Protein AF-A0A3C1MXW4-F1 (afdb_monomer_lite)

Foldseek 3Di:
DDFDKDKDKDKDKDKDKDKDKDKWKFKAKEWQDPDQDDDPLRRGNDDDDDDPDPDPVVCVPDVRPDHHTSGGTADDPFPDKDKDWDADPVGRIIIIMMMTMDIDIDIDMDMDMDMDMDTPPDDDDDDDDDDDDDD

Secondary structure (DSSP, 8-state):
-PPPEEEEE--EEEEEEEEEEEEEEEEEEE---SS---BTTTB----------SSGGGGTTS---PPPPSEEEPPTT-SEEEEEEEEETTTTEEEEEEEEEEEEEEEEEEEE--EEEEETT-------S-PPP--

Radius of gyration: 31.7 Å; chains: 1; bounding box: 62×31×94 Å

Structure (mmCIF, N/CA/C/O backbone):
data_AF-A0A3C1MXW4-F1
#
_entry.id   AF-A0A3C1MXW4-F1
#
loop_
_atom_site.group_PDB
_atom_site.id
_atom_site.type_symbol
_atom_site.label_atom_id
_atom_site.label_alt_id
_atom_site.label_comp_id
_atom_site.label_asym_id
_atom_site.label_entity_id
_atom_site.label_seq_id
_atom_site.pdbx_PDB_ins_code
_atom_site.Cartn_x
_atom_site.Cartn_y
_atom_site.Cartn_z
_atom_site.occupancy
_atom_site.B_iso_or_equiv
_atom_site.auth_seq_id
_atom_site.auth_comp_id
_atom_site.auth_asym_id
_atom_site.auth_atom_id
_atom_site.pdbx_PDB_model_num
ATOM 1 N N . MET A 1 1 ? -31.644 -7.280 52.971 1.00 74.56 1 MET A N 1
ATOM 2 C CA . MET A 1 1 ? -30.595 -8.191 52.457 1.00 74.56 1 MET A CA 1
ATOM 3 C C . MET A 1 1 ? -29.723 -7.403 51.483 1.00 74.56 1 MET A C 1
ATOM 5 O O . MET A 1 1 ? -30.305 -6.696 50.667 1.00 74.56 1 MET A O 1
ATOM 9 N N . PRO A 1 2 ? -28.384 -7.463 51.561 1.00 81.62 2 PRO A N 1
ATOM 10 C CA . PRO A 1 2 ? -27.501 -6.810 50.589 1.00 81.62 2 PRO A CA 1
ATOM 11 C C . PRO A 1 2 ? -27.712 -7.366 49.171 1.00 81.62 2 PRO A C 1
ATOM 13 O O . PRO A 1 2 ? -27.925 -8.569 49.006 1.00 81.62 2 PRO A O 1
ATOM 16 N N . ALA A 1 3 ? -27.654 -6.510 48.147 1.00 85.44 3 ALA A N 1
ATOM 17 C CA . ALA A 1 3 ? -27.780 -6.938 46.753 1.00 85.44 3 ALA A CA 1
ATOM 18 C C . ALA A 1 3 ? -26.476 -7.583 46.257 1.00 85.44 3 ALA A C 1
ATOM 20 O O . ALA A 1 3 ? -25.385 -7.075 46.511 1.00 85.44 3 ALA A O 1
ATOM 21 N N . ARG A 1 4 ? -26.591 -8.697 45.525 1.00 91.44 4 ARG A N 1
ATOM 22 C CA . ARG A 1 4 ? -25.439 -9.384 44.921 1.00 91.44 4 ARG A CA 1
ATOM 23 C C . ARG A 1 4 ? -24.886 -8.551 43.766 1.00 91.44 4 ARG A C 1
ATOM 25 O O . ARG A 1 4 ? -25.669 -8.047 42.961 1.00 91.44 4 ARG A O 1
ATOM 32 N N . GLN A 1 5 ? -23.564 -8.430 43.685 1.00 92.50 5 GLN A N 1
ATOM 33 C CA . GLN A 1 5 ? -22.870 -7.759 42.586 1.00 92.50 5 GLN A CA 1
ATOM 34 C C . GLN A 1 5 ? -22.231 -8.781 41.647 1.00 92.50 5 GLN A C 1
ATOM 36 O O . GLN A 1 5 ? -21.799 -9.848 42.083 1.00 92.50 5 GLN A O 1
ATOM 41 N N . VAL A 1 6 ? -22.177 -8.438 40.364 1.00 93.94 6 VAL A N 1
ATOM 42 C CA . VAL A 1 6 ? -21.524 -9.216 39.311 1.00 93.94 6 VAL A CA 1
ATOM 43 C C . VAL A 1 6 ? -20.621 -8.305 38.490 1.00 93.94 6 VAL A C 1
ATOM 45 O O . VAL A 1 6 ? -20.969 -7.154 38.221 1.00 93.94 6 VAL A O 1
ATOM 48 N N . MET A 1 7 ? -19.464 -8.827 38.093 1.00 94.50 7 MET A N 1
ATOM 49 C CA . MET A 1 7 ? -18.602 -8.205 37.093 1.00 94.50 7 MET A CA 1
ATOM 50 C C . MET A 1 7 ? -18.898 -8.842 35.738 1.00 94.50 7 MET A C 1
ATOM 52 O O . MET A 1 7 ? -18.914 -10.065 35.616 1.00 94.50 7 MET A O 1
ATOM 56 N N . ILE A 1 8 ? -19.138 -8.009 34.733 1.00 93.31 8 ILE A N 1
ATOM 57 C CA . ILE A 1 8 ? -19.341 -8.412 33.347 1.00 93.31 8 ILE A CA 1
ATOM 58 C C . ILE A 1 8 ? -18.132 -7.921 32.560 1.00 93.31 8 ILE A C 1
ATOM 60 O O . ILE A 1 8 ? -17.816 -6.731 32.576 1.00 93.31 8 ILE A O 1
ATOM 64 N N . GLU A 1 9 ? -17.466 -8.842 31.872 1.00 95.12 9 GLU A N 1
ATOM 65 C CA . GLU A 1 9 ? -16.349 -8.551 30.980 1.00 95.12 9 GLU A CA 1
ATOM 66 C C . GLU A 1 9 ? -16.735 -8.925 29.552 1.00 95.12 9 GLU A C 1
ATOM 68 O O . GLU A 1 9 ? -17.362 -9.959 29.318 1.00 95.12 9 GLU A O 1
ATOM 73 N N . ALA A 1 10 ? -16.337 -8.100 28.590 1.00 93.00 10 ALA A N 1
ATOM 74 C CA . ALA A 1 10 ? -16.409 -8.441 27.178 1.00 93.00 10 ALA A CA 1
ATOM 75 C C . ALA A 1 10 ? -15.022 -8.323 26.545 1.00 93.00 10 ALA A C 1
ATOM 77 O O . ALA A 1 10 ? -14.140 -7.636 27.059 1.00 93.00 10 ALA A O 1
ATOM 78 N N . ARG A 1 11 ? -14.825 -9.010 25.417 1.00 94.94 11 ARG A N 1
ATOM 79 C CA . ARG A 1 11 ? -13.608 -8.926 24.610 1.00 94.94 11 ARG A CA 1
ATOM 80 C C . ARG A 1 11 ? -13.996 -8.655 23.166 1.00 94.94 11 ARG A C 1
ATOM 82 O O . ARG A 1 11 ? -14.648 -9.481 22.537 1.00 94.94 11 ARG A O 1
ATOM 89 N N . VAL A 1 12 ? -13.572 -7.510 22.652 1.00 92.94 12 VAL A N 1
ATOM 90 C CA . VAL A 1 12 ? -13.748 -7.107 21.258 1.00 92.94 12 VAL A CA 1
ATOM 91 C C . VAL A 1 12 ? -12.400 -7.239 20.565 1.00 92.94 12 VAL A C 1
ATOM 93 O O . VAL A 1 12 ? -11.383 -6.786 21.090 1.00 92.94 12 VAL A O 1
ATOM 96 N N . VAL A 1 13 ? -12.380 -7.894 19.409 1.00 95.50 13 VAL A N 1
ATOM 97 C CA . VAL A 1 13 ? -11.184 -8.042 18.577 1.00 95.50 13 VAL A CA 1
ATOM 98 C C . VAL A 1 13 ? -11.530 -7.534 17.187 1.00 95.50 13 VAL A C 1
ATOM 100 O O . VAL A 1 13 ? -12.433 -8.069 16.552 1.00 95.50 13 VAL A O 1
ATOM 103 N N . VAL A 1 14 ? -10.809 -6.513 16.734 1.00 93.62 14 VAL A N 1
ATOM 104 C CA . VAL A 1 14 ? -10.869 -5.998 15.364 1.00 93.62 14 VAL A CA 1
ATOM 105 C C . VAL A 1 14 ? -9.528 -6.301 14.717 1.00 93.62 14 VAL A C 1
ATOM 107 O O . VAL A 1 14 ? -8.480 -6.058 15.319 1.00 93.62 14 VAL A O 1
ATOM 110 N N . ALA A 1 15 ? -9.556 -6.898 13.536 1.00 93.56 15 ALA A N 1
ATOM 111 C CA . ALA A 1 15 ? -8.365 -7.187 12.760 1.00 93.56 15 ALA A CA 1
ATOM 112 C C . ALA A 1 15 ? -8.576 -6.643 11.353 1.00 93.56 15 ALA A C 1
ATOM 114 O O . ALA A 1 15 ? -9.602 -6.925 10.737 1.00 93.56 15 ALA A O 1
ATOM 115 N N . ASP A 1 16 ? -7.595 -5.886 10.885 1.00 94.50 16 ASP A N 1
ATOM 116 C CA . ASP A 1 16 ? -7.565 -5.291 9.561 1.00 94.50 16 ASP A CA 1
ATOM 117 C C . ASP A 1 16 ? -6.367 -5.867 8.812 1.00 94.50 16 ASP A C 1
ATOM 119 O O . ASP A 1 16 ? -5.264 -5.962 9.361 1.00 94.50 16 ASP A O 1
ATOM 123 N N . ASP A 1 17 ? -6.597 -6.265 7.567 1.00 94.62 17 ASP A N 1
ATOM 124 C CA . ASP A 1 17 ? -5.560 -6.725 6.651 1.00 94.62 17 ASP A CA 1
ATOM 125 C C . ASP A 1 17 ? -5.773 -6.041 5.300 1.00 94.62 17 ASP A C 1
ATOM 127 O O . ASP A 1 17 ? -6.881 -6.032 4.756 1.00 94.62 17 ASP A O 1
ATOM 131 N N . GLY A 1 18 ? -4.723 -5.414 4.788 1.00 94.00 18 GLY A N 1
ATOM 132 C CA . GLY A 1 18 ? -4.749 -4.641 3.562 1.00 94.00 18 GLY A CA 1
ATOM 133 C C . GLY A 1 18 ? -3.458 -4.828 2.789 1.00 94.00 18 GLY A C 1
ATOM 134 O O . GLY A 1 18 ? -2.370 -4.734 3.343 1.00 94.00 18 GLY A O 1
ATOM 135 N N . PHE A 1 19 ? -3.581 -5.035 1.482 1.00 94.50 19 PHE A N 1
ATOM 136 C CA . PHE A 1 19 ? -2.444 -5.228 0.594 1.00 94.50 19 PHE A CA 1
ATOM 137 C C . PHE A 1 19 ? -2.592 -4.362 -0.652 1.00 94.50 19 PHE A C 1
ATOM 139 O O . PHE A 1 19 ? -3.664 -4.292 -1.256 1.00 94.50 19 PHE A O 1
ATOM 146 N N . SER A 1 20 ? -1.501 -3.727 -1.072 1.00 94.19 20 SER A N 1
ATOM 147 C CA . SER A 1 20 ? -1.435 -3.012 -2.341 1.00 94.19 20 SER A CA 1
ATOM 148 C C . SER A 1 20 ? -0.090 -3.235 -3.019 1.00 94.19 20 SER A C 1
ATOM 150 O O . SER A 1 20 ? 0.958 -3.261 -2.375 1.00 94.19 20 SER A O 1
ATOM 152 N N . ARG A 1 21 ? -0.126 -3.397 -4.344 1.00 94.62 21 ARG A N 1
ATOM 153 C CA . ARG A 1 21 ? 1.061 -3.592 -5.172 1.00 94.62 21 ARG A CA 1
ATOM 154 C C . ARG A 1 21 ? 0.940 -2.793 -6.456 1.00 94.62 21 ARG A C 1
ATOM 156 O O . ARG A 1 21 ? -0.105 -2.798 -7.103 1.00 94.62 21 ARG A O 1
ATOM 163 N N . GLN A 1 22 ? 2.027 -2.144 -6.837 1.00 96.00 22 GLN A N 1
ATOM 164 C CA . GLN A 1 22 ? 2.160 -1.394 -8.073 1.00 96.00 22 GLN A CA 1
ATOM 165 C C . GLN A 1 22 ? 3.477 -1.762 -8.751 1.00 96.00 22 GLN A C 1
ATOM 167 O O . GLN A 1 22 ? 4.507 -1.930 -8.097 1.00 96.00 22 GLN A O 1
ATOM 172 N N . LEU A 1 23 ? 3.428 -1.891 -10.074 1.00 95.88 23 LEU A N 1
ATOM 173 C CA . LEU A 1 23 ? 4.580 -2.139 -10.928 1.00 95.88 23 LEU A CA 1
ATOM 174 C C . LEU A 1 23 ? 4.518 -1.167 -12.101 1.00 95.88 23 LEU A C 1
ATOM 176 O O . LEU A 1 23 ? 3.463 -0.991 -12.705 1.00 95.88 23 LEU A O 1
ATOM 180 N N . GLY A 1 24 ? 5.649 -0.559 -12.416 1.00 94.50 24 GLY A N 1
ATOM 181 C CA . GLY A 1 24 ? 5.776 0.458 -13.444 1.00 94.50 24 GLY A CA 1
ATOM 182 C C . GLY A 1 24 ? 7.041 0.228 -14.241 1.00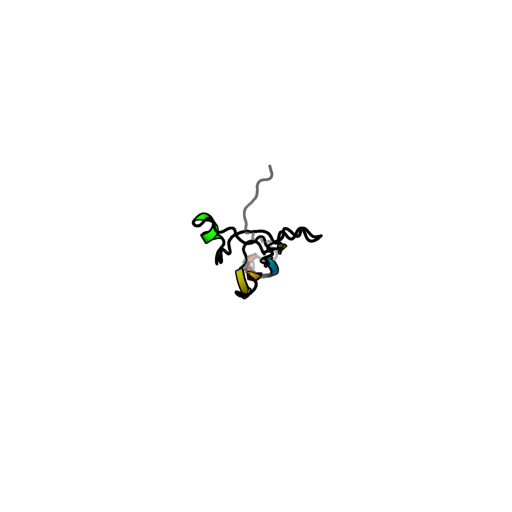 94.50 24 GLY A C 1
ATOM 183 O O . GLY A 1 24 ? 8.029 -0.279 -13.710 1.00 94.50 24 GLY A O 1
ATOM 184 N N . VAL A 1 25 ? 7.004 0.587 -15.515 1.00 93.81 25 VAL A N 1
ATOM 185 C CA . VAL A 1 25 ? 8.084 0.336 -16.460 1.00 93.81 25 VAL A CA 1
ATOM 186 C C . VAL A 1 25 ? 8.391 1.594 -17.244 1.00 93.81 25 VAL A C 1
ATOM 188 O O . VAL A 1 25 ? 7.497 2.331 -17.665 1.00 93.81 25 VAL A O 1
ATOM 191 N N . ARG A 1 26 ? 9.680 1.810 -17.469 1.00 90.38 26 ARG A N 1
ATOM 192 C CA . ARG A 1 26 ? 10.177 2.826 -18.377 1.00 90.38 26 ARG A CA 1
ATOM 193 C C . ARG A 1 26 ? 11.099 2.155 -19.373 1.00 90.38 26 ARG A C 1
ATOM 195 O O . ARG A 1 26 ? 11.978 1.387 -18.991 1.00 90.38 26 ARG A O 1
ATOM 202 N N . PHE A 1 27 ? 10.887 2.408 -20.651 1.00 87.00 27 PHE A N 1
ATOM 203 C CA . PHE A 1 27 ? 11.654 1.790 -21.723 1.00 87.00 27 PHE A CA 1
ATOM 204 C C . PHE A 1 27 ? 12.002 2.828 -22.777 1.00 87.00 27 PHE A C 1
ATOM 206 O O . PHE A 1 27 ? 11.143 3.594 -23.204 1.00 87.00 27 PHE A O 1
ATOM 213 N N . GLY A 1 28 ? 13.264 2.856 -23.190 1.00 83.25 28 GLY A N 1
ATOM 214 C CA . GLY A 1 28 ? 13.780 3.805 -24.165 1.00 83.25 28 GLY A CA 1
ATOM 215 C C . GLY A 1 28 ? 14.768 3.141 -25.110 1.00 83.25 28 GLY A C 1
ATOM 216 O O . GLY A 1 28 ? 15.648 2.398 -24.679 1.00 83.25 28 GLY A O 1
ATOM 217 N N . VAL A 1 29 ? 14.648 3.433 -26.400 1.00 78.12 29 VAL A N 1
ATOM 218 C CA . VAL A 1 29 ? 15.616 3.042 -27.425 1.00 78.12 29 VAL A CA 1
ATOM 219 C C . VAL A 1 29 ? 16.090 4.286 -28.147 1.00 78.12 29 VAL A C 1
ATOM 221 O O . VAL A 1 29 ? 15.305 5.136 -28.556 1.00 78.12 29 VAL A O 1
ATOM 224 N N . LYS A 1 30 ? 17.398 4.360 -28.351 1.00 73.44 30 LYS A N 1
ATOM 225 C CA . LYS A 1 30 ? 18.050 5.429 -29.085 1.00 73.44 30 LYS A CA 1
ATOM 226 C C . LYS A 1 30 ? 19.066 4.828 -30.039 1.00 73.44 30 LYS A C 1
ATOM 228 O O . LYS A 1 30 ? 19.992 4.154 -29.612 1.00 73.44 30 LYS A O 1
ATOM 233 N N . GLY A 1 31 ? 18.905 5.069 -31.328 1.00 68.31 31 GLY A N 1
ATOM 234 C CA . GLY A 1 31 ? 19.941 4.807 -32.326 1.00 68.31 31 GLY A CA 1
ATOM 235 C C . GLY A 1 31 ? 20.792 6.044 -32.619 1.00 68.31 31 GLY A C 1
ATOM 236 O O . GLY A 1 31 ? 20.404 7.168 -32.308 1.00 68.31 31 GLY A O 1
ATOM 237 N N . SER A 1 32 ? 21.945 5.843 -33.250 1.00 61.34 32 SER A N 1
ATOM 238 C CA . SER A 1 32 ? 22.650 6.914 -33.957 1.00 61.34 32 SER A CA 1
ATOM 239 C C . SER A 1 32 ? 22.391 6.734 -35.450 1.00 61.34 32 SER A C 1
ATOM 241 O O . SER A 1 32 ? 22.955 5.838 -36.079 1.00 61.34 32 SER A O 1
ATOM 243 N N . THR A 1 33 ? 21.495 7.536 -36.024 1.00 54.72 33 THR A N 1
ATOM 244 C CA . THR A 1 33 ? 21.303 7.592 -37.477 1.00 54.72 33 THR A CA 1
ATOM 245 C C . THR A 1 33 ? 21.789 8.936 -37.996 1.00 54.72 33 THR A C 1
ATOM 247 O O . THR A 1 33 ? 21.357 9.979 -37.525 1.00 54.72 33 THR A O 1
ATOM 250 N N . THR A 1 34 ? 22.669 8.927 -38.997 1.00 53.53 34 THR A N 1
ATOM 251 C CA . THR A 1 34 ? 23.173 10.126 -39.696 1.00 53.53 34 THR A CA 1
ATOM 252 C C . THR A 1 34 ? 22.154 10.731 -40.671 1.00 53.53 34 THR A C 1
ATOM 254 O O . THR A 1 34 ? 22.504 11.499 -41.561 1.00 53.53 34 THR A O 1
ATOM 257 N N . THR A 1 35 ? 20.884 10.353 -40.562 1.00 52.19 35 THR A N 1
ATOM 258 C CA . THR A 1 35 ? 19.804 10.830 -41.423 1.00 52.19 35 THR A CA 1
ATOM 259 C C . THR A 1 35 ? 18.555 10.904 -40.567 1.00 52.19 35 THR A C 1
ATOM 261 O O . THR A 1 35 ? 18.181 9.883 -39.988 1.00 52.19 35 THR A O 1
ATOM 264 N N . ASP A 1 36 ? 17.943 12.086 -40.493 1.00 55.34 36 ASP A N 1
ATOM 265 C CA . ASP A 1 36 ? 16.667 12.342 -39.821 1.00 55.34 36 ASP A CA 1
ATOM 266 C C . ASP A 1 36 ? 15.582 11.435 -40.409 1.00 55.34 36 ASP A C 1
ATOM 268 O O . ASP A 1 36 ? 14.924 11.752 -41.401 1.00 55.34 36 ASP A O 1
ATOM 272 N N . ARG A 1 37 ? 15.432 10.238 -39.842 1.00 54.56 37 ARG A N 1
ATOM 273 C CA . ARG A 1 37 ? 14.366 9.308 -40.198 1.00 54.56 37 ARG A CA 1
ATOM 274 C C . ARG A 1 37 ? 13.329 9.347 -39.094 1.00 54.56 37 ARG A C 1
ATOM 276 O O . ARG A 1 37 ? 13.438 8.624 -38.111 1.00 54.56 37 ARG A O 1
ATOM 283 N N . ASN A 1 38 ? 12.316 10.181 -39.300 1.00 51.72 38 ASN A N 1
ATOM 284 C CA . ASN A 1 38 ? 11.072 10.105 -38.549 1.00 51.72 38 ASN A CA 1
ATOM 285 C C . ASN A 1 38 ? 10.414 8.746 -38.827 1.00 51.72 38 ASN A C 1
ATOM 287 O O . ASN A 1 38 ? 9.897 8.502 -39.918 1.00 51.72 38 ASN A O 1
ATOM 291 N N . LEU A 1 39 ? 10.483 7.838 -37.853 1.00 51.44 39 LEU A N 1
ATOM 292 C CA . LEU A 1 39 ? 9.742 6.581 -37.880 1.00 51.44 39 LEU A CA 1
ATOM 293 C C . LEU A 1 39 ? 8.283 6.855 -37.470 1.00 51.44 39 LEU A C 1
ATOM 295 O O . LEU A 1 39 ? 8.052 7.604 -36.514 1.00 51.44 39 LEU A O 1
ATOM 299 N N . PRO A 1 40 ? 7.286 6.257 -38.146 1.00 41.94 40 PRO A N 1
ATOM 300 C CA . PRO A 1 40 ? 5.890 6.379 -37.735 1.00 41.94 40 PRO A CA 1
ATOM 301 C C . PRO A 1 40 ? 5.731 5.807 -36.317 1.00 41.94 40 PRO A C 1
ATOM 303 O O . PRO A 1 40 ? 6.007 4.631 -36.087 1.00 41.94 40 PRO A O 1
ATOM 306 N N . GLY A 1 41 ? 5.349 6.662 -35.362 1.00 53.84 41 GLY A N 1
ATOM 307 C CA . GLY A 1 41 ? 5.337 6.350 -33.925 1.00 53.84 41 GLY A CA 1
ATOM 308 C C . GLY A 1 41 ? 6.066 7.359 -33.024 1.00 53.84 41 GLY A C 1
ATOM 309 O O . GLY A 1 41 ? 6.107 7.146 -31.818 1.00 53.84 41 GLY A O 1
ATOM 310 N N . GLY A 1 42 ? 6.626 8.446 -33.575 1.00 49.34 42 GLY A N 1
ATOM 311 C CA . GLY A 1 42 ? 7.212 9.541 -32.781 1.00 49.34 42 GLY A CA 1
ATOM 312 C C . GLY A 1 42 ? 8.568 9.209 -32.151 1.00 49.34 42 GLY A C 1
ATOM 313 O O . GLY A 1 42 ? 8.923 9.757 -31.112 1.00 49.34 42 GLY A O 1
ATOM 314 N N . ILE A 1 43 ? 9.318 8.275 -32.743 1.00 53.50 43 ILE A N 1
ATOM 315 C CA . ILE A 1 43 ? 10.657 7.916 -32.271 1.00 53.50 43 ILE A CA 1
ATOM 316 C C . ILE A 1 43 ? 11.673 8.854 -32.938 1.00 53.50 43 ILE A C 1
ATOM 318 O O . ILE A 1 43 ? 12.138 8.579 -34.045 1.00 53.50 43 ILE A O 1
ATOM 322 N N . ASP A 1 44 ? 12.032 9.942 -32.254 1.00 50.66 44 ASP A N 1
ATOM 323 C CA . ASP A 1 44 ? 13.125 10.829 -32.663 1.00 50.66 44 ASP A CA 1
ATOM 324 C C . ASP A 1 44 ? 14.484 10.174 -32.365 1.00 50.66 44 ASP A C 1
ATOM 326 O O . ASP A 1 44 ? 15.021 10.228 -31.256 1.00 50.66 44 ASP A O 1
ATOM 330 N N . ILE A 1 45 ? 15.069 9.542 -33.384 1.00 55.47 45 ILE A N 1
ATOM 331 C CA . ILE A 1 45 ? 16.428 8.980 -33.363 1.00 55.47 45 ILE A CA 1
ATOM 332 C C . ILE A 1 45 ? 17.419 10.042 -33.879 1.00 55.47 45 ILE A C 1
ATOM 334 O O . ILE A 1 45 ? 18.161 9.831 -34.835 1.00 55.47 45 ILE A O 1
ATOM 338 N N . GLY A 1 46 ? 17.383 11.241 -33.292 1.00 53.28 46 GLY A N 1
ATOM 339 C CA . GLY A 1 46 ? 18.095 12.419 -33.798 1.00 53.28 46 GLY A CA 1
ATOM 340 C C . GLY A 1 46 ? 18.913 13.118 -32.717 1.00 53.28 46 GLY A C 1
ATOM 341 O O . GLY A 1 46 ? 18.370 13.606 -31.733 1.00 53.28 46 GLY A O 1
ATOM 342 N N . THR A 1 47 ? 20.238 13.114 -32.891 1.00 50.62 47 THR A N 1
ATOM 343 C CA . THR A 1 47 ? 21.252 13.974 -32.244 1.00 50.62 47 THR A CA 1
ATOM 344 C C . THR A 1 47 ? 20.900 14.571 -30.875 1.00 50.62 47 THR A C 1
ATOM 346 O O . THR A 1 47 ? 20.638 15.762 -30.731 1.00 50.62 47 THR A O 1
ATOM 349 N N . ASN A 1 48 ? 21.008 13.772 -29.821 1.00 47.50 48 ASN A N 1
ATOM 350 C CA . ASN A 1 48 ? 21.110 14.303 -28.466 1.00 47.50 48 ASN A CA 1
ATOM 351 C C . ASN A 1 48 ? 22.229 13.555 -27.750 1.00 47.50 48 ASN A C 1
ATOM 353 O O . ASN A 1 48 ? 22.426 12.370 -28.008 1.00 47.50 48 ASN A O 1
ATOM 357 N N . ARG A 1 49 ? 23.042 14.212 -26.927 1.00 46.00 49 ARG A N 1
ATOM 358 C CA . ARG A 1 49 ? 24.248 13.594 -26.349 1.00 46.00 49 ARG A CA 1
ATOM 359 C C . ARG A 1 49 ? 23.874 12.402 -25.458 1.00 46.00 49 ARG A C 1
ATOM 361 O O . ARG A 1 49 ? 22.793 12.353 -24.880 1.00 46.00 49 ARG A O 1
ATOM 368 N N . ILE A 1 50 ? 24.721 11.374 -25.424 1.00 48.19 50 ILE A N 1
ATOM 369 C CA . ILE A 1 50 ? 24.568 10.233 -24.511 1.00 48.19 50 ILE A CA 1
ATOM 370 C C . ILE A 1 50 ? 24.913 10.740 -23.104 1.00 48.19 50 ILE A C 1
ATOM 372 O O . ILE A 1 50 ? 26.086 10.872 -22.773 1.00 48.19 50 ILE A O 1
ATOM 376 N N . GLY A 1 51 ? 23.903 11.075 -22.299 1.00 46.62 51 GLY A N 1
ATOM 377 C CA . GLY A 1 51 ? 24.052 11.255 -20.857 1.00 46.62 51 GLY A CA 1
ATOM 378 C C . GLY A 1 51 ? 23.628 9.974 -20.144 1.00 46.62 51 GLY A C 1
ATOM 379 O O . GLY A 1 51 ? 22.436 9.690 -20.070 1.00 46.62 51 GLY A O 1
ATOM 380 N N . LEU A 1 52 ? 24.582 9.180 -19.643 1.00 46.28 52 LEU A N 1
ATOM 381 C CA . LEU A 1 52 ? 24.281 8.104 -18.692 1.00 46.28 52 LEU A CA 1
ATOM 382 C C . LEU A 1 52 ? 24.072 8.729 -17.308 1.00 46.28 52 LEU A C 1
ATOM 384 O O . LEU A 1 52 ? 24.979 8.745 -16.479 1.00 46.28 52 LEU A O 1
ATOM 388 N N . SER A 1 53 ? 22.889 9.286 -17.072 1.00 44.62 53 SER A N 1
ATOM 389 C CA . SER A 1 53 ? 22.522 9.811 -15.758 1.00 44.62 53 SER A CA 1
ATOM 390 C C . SER A 1 53 ? 21.801 8.722 -14.971 1.00 44.62 53 SER A C 1
ATOM 392 O O . SER A 1 53 ? 20.586 8.573 -15.072 1.00 44.62 53 SER A O 1
ATOM 394 N N . ASN A 1 54 ? 22.553 7.956 -14.176 1.00 46.56 54 ASN A N 1
ATOM 395 C CA . ASN A 1 54 ? 21.968 7.264 -13.030 1.00 46.56 54 ASN A CA 1
ATOM 396 C C . ASN A 1 54 ? 21.461 8.352 -12.073 1.00 46.56 54 ASN A C 1
ATOM 398 O O . ASN A 1 54 ? 22.241 9.212 -11.657 1.00 46.56 54 ASN A O 1
ATOM 402 N N . SER A 1 55 ? 20.171 8.298 -11.743 1.00 47.75 55 SER A N 1
ATOM 403 C CA . SER A 1 55 ? 19.441 9.239 -10.880 1.00 47.75 55 SER A CA 1
ATOM 404 C C . SER A 1 55 ? 18.902 10.487 -11.591 1.00 47.75 55 SER A C 1
ATOM 406 O O . SER A 1 55 ? 19.650 11.328 -12.090 1.00 47.75 55 SER A O 1
ATOM 408 N N . ALA A 1 56 ? 17.579 10.676 -11.503 1.00 51.00 56 ALA A N 1
ATOM 409 C CA . ALA A 1 56 ? 16.874 11.908 -11.875 1.00 51.00 56 ALA A CA 1
ATOM 410 C C . ALA A 1 56 ? 17.463 13.178 -11.214 1.00 51.00 56 ALA A C 1
ATOM 412 O O . ALA A 1 56 ? 17.308 14.277 -11.736 1.00 51.00 56 ALA A O 1
ATOM 413 N N . ALA A 1 57 ? 18.201 13.029 -10.107 1.00 47.94 57 ALA A N 1
ATOM 414 C CA . ALA A 1 57 ? 18.889 14.116 -9.413 1.00 47.94 57 ALA A CA 1
ATOM 415 C C . ALA A 1 57 ? 20.118 14.683 -10.160 1.00 47.94 57 ALA A C 1
ATOM 417 O O . ALA A 1 57 ? 20.490 15.828 -9.922 1.00 47.94 57 ALA A O 1
ATOM 418 N N . ASN A 1 58 ? 20.744 13.931 -11.077 1.00 44.72 58 ASN A N 1
ATOM 419 C CA . ASN A 1 58 ? 21.955 14.383 -11.786 1.00 44.72 58 ASN A CA 1
ATOM 420 C C . ASN A 1 58 ? 21.659 15.154 -13.089 1.00 44.72 58 ASN A C 1
ATOM 422 O O . ASN A 1 58 ? 22.556 15.760 -13.669 1.00 44.72 58 ASN A O 1
ATOM 426 N N . ALA A 1 59 ? 20.400 15.164 -13.542 1.00 47.41 59 ALA A N 1
ATOM 427 C CA . ALA A 1 59 ? 19.963 15.918 -14.721 1.00 47.41 59 ALA A CA 1
ATOM 428 C C . ALA A 1 59 ? 19.813 17.431 -14.457 1.00 47.41 59 ALA A C 1
ATOM 430 O O . ALA A 1 59 ? 19.757 18.217 -15.399 1.00 47.41 59 ALA A O 1
ATOM 431 N N . ALA A 1 60 ? 19.756 17.849 -13.187 1.00 46.81 60 ALA A N 1
ATOM 432 C CA . ALA A 1 60 ? 19.640 19.258 -12.808 1.00 46.81 60 ALA A CA 1
ATOM 433 C C . ALA A 1 60 ? 20.994 19.994 -12.767 1.00 46.81 60 ALA A C 1
ATOM 435 O O . ALA A 1 60 ? 21.028 21.216 -12.884 1.00 46.81 60 ALA A O 1
ATOM 436 N N . THR A 1 61 ? 22.110 19.274 -12.600 1.00 45.28 61 THR A N 1
ATOM 437 C CA . THR A 1 61 ? 23.448 19.867 -12.401 1.00 45.28 61 THR A CA 1
ATOM 438 C C . THR A 1 61 ? 24.369 19.720 -13.608 1.00 45.28 61 THR A C 1
ATOM 440 O O . THR A 1 61 ? 25.257 20.544 -13.804 1.00 45.28 61 THR A O 1
ATOM 443 N N . ASN A 1 62 ? 24.141 18.721 -14.459 1.00 42.91 62 ASN A N 1
ATOM 444 C CA . ASN A 1 62 ? 24.778 18.603 -15.761 1.00 42.91 62 ASN A CA 1
ATOM 445 C C . ASN A 1 62 ? 23.669 18.495 -16.797 1.00 42.91 62 ASN A C 1
ATOM 447 O O . ASN A 1 62 ? 22.851 17.588 -16.695 1.00 42.91 62 ASN A O 1
ATOM 451 N N . GLY A 1 63 ? 23.656 19.386 -17.793 1.00 44.72 63 GLY A N 1
ATOM 452 C CA . GLY A 1 63 ? 22.703 19.414 -18.915 1.00 44.72 63 GLY A CA 1
ATOM 453 C C . GLY A 1 63 ? 22.765 18.193 -19.849 1.00 44.72 63 GLY A C 1
ATOM 454 O O . GLY A 1 63 ? 22.688 18.335 -21.067 1.00 44.72 63 GLY A O 1
ATOM 455 N N . GLY A 1 64 ? 22.953 16.996 -19.293 1.00 43.59 64 GLY A N 1
ATOM 456 C CA . GLY A 1 64 ? 22.727 15.709 -19.914 1.00 43.59 64 GLY A CA 1
ATOM 457 C C . GLY A 1 64 ? 21.231 15.449 -19.952 1.00 43.59 64 GLY A C 1
ATOM 458 O O . GLY A 1 64 ? 20.612 15.049 -18.969 1.00 43.59 64 GLY A O 1
ATOM 459 N N . THR A 1 65 ? 20.663 15.698 -21.117 1.00 46.59 65 THR A N 1
ATOM 460 C CA . THR A 1 65 ? 19.317 15.321 -21.521 1.00 46.59 65 THR A CA 1
ATOM 461 C C . THR A 1 65 ? 19.090 13.839 -21.227 1.00 46.59 65 THR A C 1
ATOM 463 O O . THR A 1 65 ? 19.691 12.967 -21.857 1.00 46.59 65 THR A O 1
ATOM 466 N N . VAL A 1 66 ? 18.228 13.563 -20.243 1.00 51.78 66 VAL A N 1
ATOM 467 C CA . VAL A 1 66 ? 17.667 12.229 -20.002 1.00 51.78 66 VAL A CA 1
ATOM 468 C C . VAL A 1 66 ? 17.078 11.766 -21.330 1.00 51.78 66 VAL A C 1
ATOM 470 O O . VAL A 1 66 ? 16.275 12.484 -21.927 1.00 51.78 66 VAL A O 1
ATOM 473 N N . ALA A 1 67 ? 17.535 10.623 -21.845 1.00 52.75 67 ALA A N 1
ATOM 474 C CA . ALA A 1 67 ? 16.970 10.072 -23.070 1.00 52.75 67 ALA A CA 1
ATOM 475 C C . ALA A 1 67 ? 15.449 9.929 -22.871 1.00 52.75 67 ALA A C 1
ATOM 477 O O . ALA A 1 67 ? 15.053 9.326 -21.869 1.00 52.75 67 ALA A O 1
ATOM 478 N N . PRO A 1 68 ? 14.599 10.494 -23.749 1.00 62.97 68 PRO A N 1
ATOM 479 C CA . PRO A 1 68 ? 13.161 10.347 -23.596 1.00 62.97 68 PRO A CA 1
ATOM 480 C C . PRO A 1 68 ? 12.830 8.857 -23.682 1.00 62.97 68 PRO A C 1
ATOM 482 O O . PRO A 1 68 ? 13.183 8.184 -24.653 1.00 62.97 68 PRO A O 1
ATOM 485 N N . PHE A 1 69 ? 12.214 8.322 -22.632 1.00 73.69 69 PHE A N 1
ATOM 486 C CA . PHE A 1 69 ? 11.706 6.961 -22.664 1.00 73.69 69 PHE A CA 1
ATOM 487 C C . PHE A 1 69 ? 10.524 6.918 -23.641 1.00 73.69 69 PHE A C 1
ATOM 489 O O . PHE A 1 69 ? 9.642 7.772 -23.596 1.00 73.69 69 PHE A O 1
ATOM 496 N N . ASN A 1 70 ? 10.507 5.932 -24.536 1.00 83.06 70 ASN A N 1
ATOM 497 C CA . ASN A 1 70 ? 9.378 5.689 -25.436 1.00 83.06 70 ASN A CA 1
ATOM 498 C C . ASN A 1 70 ? 8.139 5.218 -24.661 1.00 83.06 70 ASN A C 1
ATOM 500 O O . ASN A 1 70 ? 7.012 5.476 -25.070 1.00 83.06 70 ASN A O 1
ATOM 504 N N . VAL A 1 71 ? 8.355 4.519 -23.545 1.00 85.38 71 VAL A N 1
ATOM 505 C CA . VAL A 1 71 ? 7.329 4.145 -22.569 1.00 85.38 71 VAL A CA 1
ATOM 506 C C . VAL A 1 71 ? 7.757 4.722 -21.233 1.00 85.38 71 VAL A C 1
ATOM 508 O O . VAL A 1 71 ? 8.842 4.391 -20.770 1.00 85.38 71 VAL A O 1
ATOM 511 N N . ASP A 1 72 ? 6.928 5.558 -20.614 1.00 87.50 72 ASP A N 1
ATOM 512 C CA . ASP A 1 72 ? 7.240 6.213 -19.339 1.00 87.50 72 ASP A CA 1
ATOM 513 C C . ASP A 1 72 ? 6.067 6.051 -18.366 1.00 87.50 72 ASP A C 1
ATOM 515 O O . ASP A 1 72 ? 5.261 6.956 -18.164 1.00 87.50 72 ASP A O 1
ATOM 519 N N . LEU A 1 73 ? 5.934 4.847 -17.804 1.00 91.94 73 LEU A N 1
ATOM 520 C CA . LEU A 1 73 ? 4.877 4.494 -16.853 1.00 91.94 73 LEU A CA 1
ATOM 521 C C . LEU A 1 73 ? 5.476 4.053 -15.505 1.00 91.94 73 LEU A C 1
ATOM 523 O O . LEU A 1 73 ? 5.314 2.892 -15.119 1.00 91.94 73 LEU A O 1
ATOM 527 N N . PRO A 1 74 ? 6.208 4.927 -14.786 1.00 91.12 74 PRO A N 1
ATOM 528 C CA . PRO A 1 74 ? 6.769 4.587 -13.485 1.00 91.12 74 PRO A CA 1
ATOM 529 C C . PRO A 1 74 ? 5.711 4.559 -12.374 1.00 91.12 74 PRO A C 1
ATOM 531 O O . PRO A 1 74 ? 4.661 5.195 -12.456 1.00 91.12 74 PRO A O 1
ATOM 534 N N . VAL A 1 75 ? 6.034 3.869 -11.281 1.00 92.44 75 VAL A N 1
ATOM 535 C CA . VAL A 1 75 ? 5.279 3.934 -10.023 1.00 92.44 75 VAL A CA 1
ATOM 536 C C . VAL A 1 75 ? 5.662 5.202 -9.259 1.00 92.44 75 VAL A C 1
ATOM 538 O O . VAL A 1 75 ? 6.841 5.442 -8.993 1.00 92.44 75 VAL A O 1
ATOM 541 N N . ALA A 1 76 ? 4.670 5.999 -8.860 1.00 90.62 76 ALA A N 1
ATOM 542 C CA . ALA A 1 76 ? 4.889 7.150 -7.989 1.00 90.62 76 ALA A CA 1
ATOM 543 C C . ALA A 1 76 ? 5.302 6.686 -6.582 1.00 90.62 76 ALA A C 1
ATOM 545 O O . ALA A 1 76 ? 4.621 5.868 -5.970 1.00 90.62 76 ALA A O 1
ATOM 546 N N . GLY A 1 77 ? 6.422 7.203 -6.067 1.00 87.81 77 GLY A N 1
ATOM 547 C CA . GLY A 1 77 ? 6.924 6.825 -4.741 1.00 87.81 77 GLY A CA 1
ATOM 548 C C . GLY A 1 77 ? 7.408 5.375 -4.640 1.00 87.81 77 GLY A C 1
ATOM 549 O O . GLY A 1 77 ? 7.308 4.793 -3.567 1.00 87.81 77 GLY A O 1
ATOM 550 N N . ALA A 1 78 ? 7.899 4.787 -5.739 1.00 89.38 78 ALA A N 1
ATOM 551 C CA . ALA A 1 78 ? 8.374 3.404 -5.789 1.00 89.38 78 ALA A CA 1
ATOM 552 C C . ALA A 1 78 ? 9.268 3.025 -4.590 1.00 89.38 78 ALA A C 1
ATOM 554 O O . ALA A 1 78 ? 10.228 3.725 -4.270 1.00 89.38 78 ALA A O 1
ATOM 555 N N . ALA A 1 79 ? 8.979 1.878 -3.973 1.00 91.00 79 ALA A N 1
ATOM 556 C CA . ALA A 1 79 ? 9.785 1.301 -2.899 1.00 91.00 79 ALA A CA 1
ATOM 557 C C . ALA A 1 79 ? 11.140 0.776 -3.411 1.00 91.00 79 ALA A C 1
ATOM 559 O O . ALA A 1 79 ? 12.115 0.734 -2.664 1.00 91.00 79 ALA A O 1
ATOM 560 N N . GLY A 1 80 ? 11.211 0.391 -4.690 1.00 86.75 80 GLY A N 1
ATOM 561 C CA . GLY A 1 80 ? 12.445 -0.039 -5.339 1.00 86.75 80 GLY A CA 1
ATOM 562 C C . GLY A 1 80 ? 12.425 0.177 -6.849 1.00 86.75 80 GLY A C 1
ATOM 563 O O . GLY A 1 80 ? 11.365 0.164 -7.481 1.00 86.75 80 GLY A O 1
ATOM 564 N N . THR A 1 81 ? 13.614 0.363 -7.427 1.00 88.81 81 THR A N 1
ATOM 565 C CA . THR A 1 81 ? 13.814 0.457 -8.878 1.00 88.81 81 THR A CA 1
ATOM 566 C C . THR A 1 81 ? 14.982 -0.423 -9.331 1.00 88.81 81 THR A C 1
ATOM 568 O O . THR A 1 81 ? 15.962 -0.592 -8.607 1.00 88.81 81 THR A O 1
ATOM 571 N N . LEU A 1 82 ? 14.871 -1.004 -10.526 1.00 88.50 82 LEU A N 1
ATOM 572 C CA . LEU A 1 82 ? 15.913 -1.779 -11.195 1.00 88.50 82 LEU A CA 1
ATOM 573 C C . LEU A 1 82 ? 16.087 -1.248 -12.616 1.00 88.50 82 LEU A C 1
ATOM 575 O O . LEU A 1 82 ? 15.160 -1.321 -13.418 1.00 88.50 82 LEU A O 1
ATOM 579 N N . GLY A 1 83 ? 17.280 -0.748 -12.927 1.00 89.12 83 GLY A N 1
ATOM 580 C CA . GLY A 1 83 ? 17.626 -0.229 -14.248 1.00 89.12 83 GLY A CA 1
ATOM 581 C C . GLY A 1 83 ? 18.642 -1.110 -14.970 1.00 89.12 83 GLY A C 1
ATOM 582 O O . GLY A 1 83 ? 19.601 -1.589 -14.367 1.00 89.12 83 GLY A O 1
ATOM 583 N N . LEU A 1 84 ? 18.455 -1.285 -16.275 1.00 86.62 84 LEU A N 1
ATOM 584 C CA . LEU A 1 84 ? 19.397 -1.927 -17.181 1.00 86.62 84 LEU A CA 1
ATOM 585 C C . LEU A 1 84 ? 19.584 -1.049 -18.419 1.00 86.62 84 LEU A C 1
ATOM 587 O O . LEU A 1 84 ? 18.612 -0.571 -19.002 1.00 86.62 84 LEU A O 1
ATOM 591 N N . SER A 1 85 ? 20.831 -0.856 -18.841 1.00 82.94 85 SER A N 1
ATOM 592 C CA . SER A 1 85 ? 21.139 -0.134 -20.073 1.00 82.94 85 SER A CA 1
ATOM 593 C C . SER A 1 85 ? 22.175 -0.896 -20.889 1.00 82.94 85 SER A C 1
ATOM 595 O O . SER A 1 85 ? 23.184 -1.356 -20.356 1.00 82.94 85 SER A O 1
ATOM 597 N N . LEU A 1 86 ? 21.910 -1.046 -22.184 1.00 82.44 86 LEU A N 1
ATOM 598 C CA . LEU A 1 86 ? 22.805 -1.666 -23.150 1.00 82.44 86 LEU A CA 1
ATOM 599 C C . LEU A 1 86 ? 23.238 -0.623 -24.171 1.00 82.44 86 LEU A C 1
ATOM 601 O O . LEU A 1 86 ? 22.406 -0.074 -24.892 1.00 82.44 86 LEU A O 1
ATOM 605 N N . LEU A 1 87 ? 24.547 -0.400 -24.264 1.00 79.88 87 LEU A N 1
ATOM 606 C CA . LEU A 1 87 ? 25.162 0.514 -25.219 1.00 79.88 87 LEU A CA 1
ATOM 607 C C . LEU A 1 87 ? 26.007 -0.265 -26.232 1.00 79.88 87 LEU A C 1
ATOM 609 O O . LEU A 1 87 ? 26.932 -0.988 -25.869 1.00 79.88 87 LEU A O 1
ATOM 613 N N . ASN A 1 88 ? 25.726 -0.070 -27.516 1.00 78.88 88 ASN A N 1
ATOM 614 C CA . ASN A 1 88 ? 26.555 -0.539 -28.616 1.00 78.88 88 ASN A CA 1
ATOM 615 C C . ASN A 1 88 ? 27.431 0.612 -29.130 1.00 78.88 88 ASN A C 1
ATOM 617 O O . ASN A 1 88 ? 26.948 1.497 -29.838 1.00 78.88 88 ASN A O 1
ATOM 621 N N . LEU A 1 89 ? 28.727 0.567 -28.811 1.00 73.19 89 LEU A N 1
ATOM 622 C CA . LEU A 1 89 ? 29.698 1.606 -29.174 1.00 73.19 89 LEU A CA 1
ATOM 623 C C . LEU A 1 89 ? 29.978 1.692 -30.684 1.00 73.19 89 LEU A C 1
ATOM 625 O O . LEU A 1 89 ? 30.264 2.773 -31.183 1.00 73.19 89 LEU A O 1
ATOM 629 N N . GLY A 1 90 ? 29.858 0.586 -31.426 1.00 75.12 90 GLY A N 1
ATOM 630 C CA . GLY A 1 90 ? 30.134 0.559 -32.869 1.00 75.12 90 GLY A CA 1
ATOM 631 C C . GLY A 1 90 ? 29.020 1.159 -33.732 1.00 75.12 90 GLY A C 1
ATOM 632 O O . GLY A 1 90 ? 29.267 1.554 -34.866 1.00 75.12 90 GLY A O 1
ATOM 633 N N . ARG A 1 91 ? 27.787 1.222 -33.210 1.00 68.94 91 ARG A N 1
ATOM 634 C CA . ARG A 1 91 ? 26.607 1.763 -33.919 1.00 68.94 91 ARG A CA 1
ATOM 635 C C . ARG A 1 91 ? 25.949 2.938 -33.191 1.00 68.94 91 ARG A C 1
ATOM 637 O O . ARG A 1 91 ? 24.987 3.498 -33.698 1.00 68.94 91 ARG A O 1
ATOM 644 N N . GLY A 1 92 ? 26.443 3.300 -32.005 1.00 67.06 92 GLY A N 1
ATOM 645 C CA . GLY A 1 92 ? 25.883 4.363 -31.168 1.00 67.06 92 GL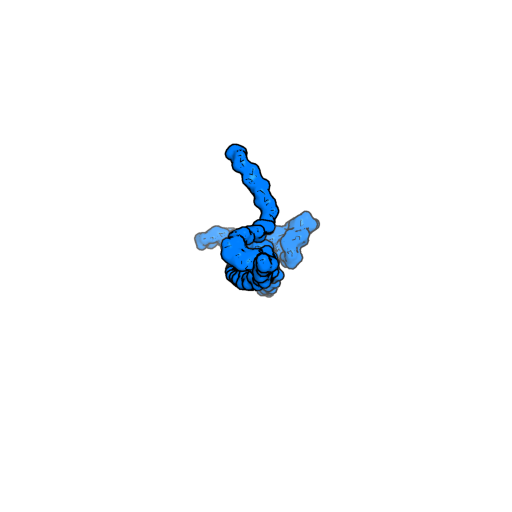Y A CA 1
ATOM 646 C C . GLY A 1 92 ? 24.466 4.082 -30.655 1.00 67.06 92 GLY A C 1
ATOM 647 O O . GLY A 1 92 ? 23.752 5.023 -30.319 1.00 67.06 92 GLY A O 1
ATOM 648 N N . ASN A 1 93 ? 24.045 2.812 -30.616 1.00 74.44 93 ASN A N 1
ATOM 649 C CA . ASN A 1 93 ? 22.705 2.426 -30.173 1.00 74.44 93 ASN A CA 1
ATOM 650 C C . ASN A 1 93 ? 22.679 2.222 -28.656 1.00 74.44 93 ASN A C 1
ATOM 652 O O . ASN A 1 93 ? 23.554 1.550 -28.121 1.00 74.44 93 ASN A O 1
ATOM 656 N N . LEU A 1 94 ? 21.654 2.729 -27.985 1.00 74.38 94 LEU A N 1
ATOM 657 C CA . LEU A 1 94 ? 21.403 2.595 -26.558 1.00 74.38 94 LEU A CA 1
ATOM 658 C C . LEU A 1 94 ? 19.981 2.076 -26.341 1.00 74.38 94 LEU A C 1
ATOM 660 O O . LEU A 1 94 ? 19.028 2.595 -26.918 1.00 74.38 94 LEU A O 1
ATOM 664 N N . ILE A 1 95 ? 19.842 1.066 -25.491 1.00 83.19 95 ILE A N 1
ATOM 665 C CA . ILE A 1 95 ? 18.558 0.560 -25.004 1.00 83.19 95 ILE A CA 1
ATOM 666 C C . ILE A 1 95 ? 18.569 0.704 -23.488 1.00 83.19 95 ILE A C 1
ATOM 668 O O . ILE A 1 95 ? 19.518 0.262 -22.849 1.00 83.19 95 ILE A O 1
ATOM 672 N N . SER A 1 96 ? 17.527 1.296 -22.921 1.00 84.19 96 SER A N 1
ATOM 673 C CA . SER A 1 96 ? 17.355 1.455 -21.480 1.00 84.19 96 SER A CA 1
ATOM 674 C C . SER A 1 96 ? 16.010 0.894 -21.042 1.00 84.19 96 SER A C 1
ATOM 676 O O . SER A 1 96 ? 14.984 1.158 -2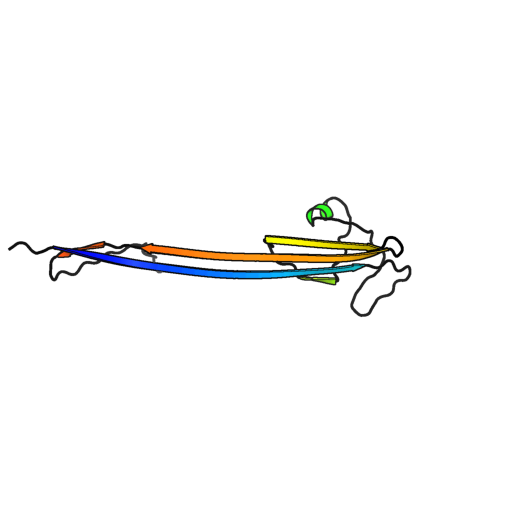1.666 1.00 84.19 96 SER A O 1
ATOM 678 N N . LEU A 1 97 ? 16.024 0.139 -19.951 1.00 87.94 97 LEU A N 1
ATOM 679 C CA . LEU A 1 97 ? 14.853 -0.417 -19.290 1.00 87.94 97 LEU A CA 1
ATOM 680 C C . LEU A 1 97 ? 14.961 -0.130 -17.793 1.00 87.94 97 LEU A C 1
ATOM 682 O O . LEU A 1 97 ? 15.964 -0.470 -17.174 1.00 87.94 97 LEU A O 1
ATOM 686 N N . GLU A 1 98 ? 13.928 0.455 -17.208 1.00 88.81 98 GLU A N 1
ATOM 687 C CA . GLU A 1 98 ? 13.808 0.686 -15.772 1.00 88.81 98 GLU A CA 1
ATOM 688 C C . GLU A 1 98 ? 12.488 0.093 -15.283 1.00 88.81 98 GLU A C 1
ATOM 690 O O . GLU A 1 98 ? 11.423 0.365 -15.836 1.00 88.81 98 GLU A O 1
ATOM 695 N N . LEU A 1 99 ? 12.558 -0.735 -14.250 1.00 92.44 99 LEU A N 1
ATOM 696 C CA . LEU A 1 99 ? 11.411 -1.303 -13.561 1.00 92.44 99 LEU A CA 1
ATOM 697 C C . LEU A 1 99 ? 11.298 -0.642 -12.192 1.00 92.44 99 LEU A C 1
ATOM 699 O O . LEU A 1 99 ? 12.273 -0.583 -11.453 1.00 92.44 99 LEU A O 1
ATOM 703 N N . SER A 1 100 ? 10.110 -0.176 -11.842 1.00 93.81 100 SER A N 1
ATOM 704 C CA . SER A 1 100 ? 9.797 0.439 -10.551 1.00 93.81 100 SER A CA 1
ATOM 705 C C . SER A 1 100 ? 8.672 -0.336 -9.880 1.00 93.81 100 SER A C 1
ATOM 707 O O . SER A 1 100 ? 7.724 -0.737 -10.552 1.00 93.81 100 SER A O 1
ATOM 709 N 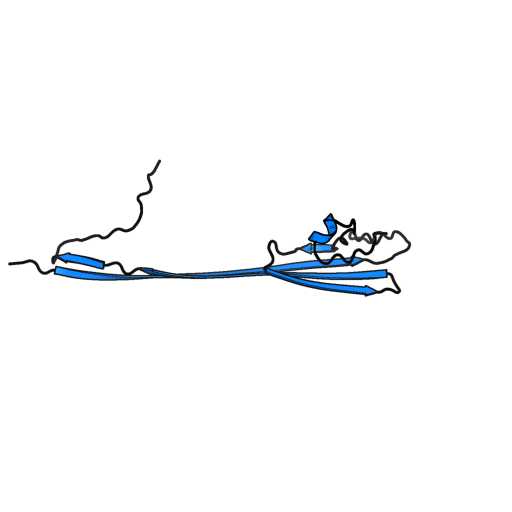N . ALA A 1 101 ? 8.767 -0.568 -8.576 1.00 93.62 101 ALA A N 1
ATOM 710 C CA . ALA A 1 101 ? 7.752 -1.303 -7.833 1.00 93.62 101 ALA A CA 1
ATOM 711 C C . ALA A 1 101 ? 7.469 -0.653 -6.478 1.00 93.62 101 ALA A C 1
ATOM 713 O O . ALA A 1 101 ? 8.369 -0.110 -5.838 1.00 93.62 101 ALA A O 1
ATOM 714 N N . LEU A 1 102 ? 6.220 -0.750 -6.033 1.00 95.50 102 LEU A N 1
ATOM 715 C CA . LEU A 1 102 ? 5.784 -0.430 -4.679 1.00 95.50 102 LEU A CA 1
ATOM 716 C C . LEU A 1 102 ? 4.906 -1.568 -4.177 1.00 95.50 102 LEU A C 1
ATOM 718 O O . LEU A 1 102 ? 4.000 -2.018 -4.875 1.00 95.50 102 LEU A O 1
ATOM 722 N N . GLU A 1 103 ? 5.177 -2.023 -2.966 1.00 93.19 103 GLU A N 1
ATOM 723 C CA . GLU A 1 103 ? 4.364 -3.002 -2.263 1.00 93.19 103 GLU A CA 1
ATOM 724 C C . GLU A 1 103 ? 4.141 -2.474 -0.851 1.00 93.19 103 GLU A C 1
ATOM 726 O O . GLU A 1 103 ? 5.096 -2.076 -0.182 1.00 93.19 103 GLU A O 1
ATOM 731 N N . ALA A 1 104 ? 2.883 -2.411 -0.429 1.00 93.19 104 ALA A N 1
ATOM 732 C CA . ALA A 1 104 ? 2.509 -1.988 0.907 1.00 93.19 104 ALA A CA 1
ATOM 733 C C . ALA A 1 104 ? 1.540 -3.003 1.507 1.00 93.19 104 ALA A C 1
ATOM 735 O O . ALA A 1 104 ? 0.512 -3.337 0.914 1.00 93.19 104 ALA A O 1
ATOM 736 N N . ASP A 1 105 ? 1.900 -3.459 2.698 1.00 92.81 105 ASP A N 1
ATOM 737 C CA . ASP A 1 105 ? 1.164 -4.415 3.509 1.00 92.81 105 ASP A CA 1
ATOM 738 C C . ASP A 1 105 ? 0.773 -3.714 4.819 1.00 92.81 105 ASP A C 1
ATOM 740 O O . ASP A 1 105 ? 1.614 -3.098 5.481 1.00 92.81 105 ASP A O 1
ATOM 744 N N . ASN A 1 106 ? -0.514 -3.744 5.157 1.00 91.31 106 ASN A N 1
ATOM 745 C CA . ASN A 1 106 ? -1.098 -3.082 6.314 1.00 91.31 106 ASN A CA 1
ATOM 746 C C . ASN A 1 106 ? -1.863 -4.100 7.156 1.00 91.31 106 ASN A C 1
ATOM 748 O O . ASN A 1 106 ? -3.009 -4.431 6.862 1.00 91.31 106 ASN A O 1
ATOM 752 N N . ARG A 1 107 ? -1.234 -4.550 8.242 1.00 91.81 107 ARG A N 1
ATOM 753 C CA . ARG A 1 107 ? -1.818 -5.506 9.185 1.00 91.81 107 ARG A CA 1
ATOM 754 C C . ARG A 1 107 ? -2.000 -4.855 10.549 1.00 91.81 107 ARG A C 1
ATOM 756 O O . ARG A 1 107 ? -1.027 -4.487 11.207 1.00 91.81 107 ARG A O 1
ATOM 763 N N . GLY A 1 108 ? -3.252 -4.738 10.983 1.00 92.62 108 GLY A N 1
ATOM 764 C CA . GLY A 1 108 ? -3.650 -4.139 12.254 1.00 92.62 108 GLY A CA 1
ATOM 765 C C . GLY A 1 108 ? -4.455 -5.111 13.113 1.00 92.62 108 GLY A C 1
ATOM 766 O O . GLY A 1 108 ? -5.267 -5.885 12.614 1.00 92.62 108 GLY A O 1
ATOM 767 N N . LYS A 1 109 ? -4.248 -5.077 14.433 1.00 93.75 109 LYS A N 1
ATOM 768 C CA . LYS A 1 109 ? -5.087 -5.811 15.389 1.00 93.75 109 LYS A CA 1
ATOM 769 C C . LYS A 1 109 ? -5.357 -4.962 16.621 1.00 93.75 109 LYS A C 1
ATOM 771 O O . LYS A 1 109 ? -4.438 -4.637 17.368 1.00 93.75 109 LYS A O 1
ATOM 776 N N . ILE A 1 110 ? -6.627 -4.674 16.868 1.00 93.56 110 ILE A N 1
ATOM 777 C CA . ILE A 1 110 ? -7.112 -3.941 18.035 1.00 93.56 110 ILE A CA 1
ATOM 778 C C . ILE A 1 110 ? -7.844 -4.925 18.947 1.00 93.56 110 ILE A C 1
ATOM 780 O O . ILE A 1 110 ? -8.697 -5.696 18.508 1.00 93.56 110 ILE A O 1
ATOM 784 N N . ILE A 1 111 ? -7.497 -4.918 20.235 1.00 93.94 111 ILE A N 1
ATOM 785 C CA . ILE A 1 111 ? -8.167 -5.721 21.261 1.00 93.94 111 ILE A CA 1
ATOM 786 C C . ILE A 1 111 ? -8.667 -4.772 22.345 1.00 93.94 111 ILE A C 1
ATOM 788 O O . ILE A 1 111 ? -7.879 -4.036 22.936 1.00 93.94 111 ILE A O 1
ATOM 792 N N . SER A 1 112 ? -9.962 -4.824 22.640 1.00 94.62 112 SER A N 1
ATOM 793 C CA . SER A 1 112 ? -10.580 -4.066 23.728 1.00 94.62 112 SER A CA 1
ATOM 794 C C . SER A 1 112 ? -11.225 -5.024 24.719 1.00 94.62 112 SER A C 1
ATOM 796 O O . SER A 1 112 ? -11.934 -5.947 24.321 1.00 94.62 112 SER A O 1
ATOM 798 N N . SER A 1 113 ? -10.993 -4.797 26.012 1.00 95.62 113 SER A N 1
ATOM 799 C CA . SER A 1 113 ? -11.515 -5.646 27.092 1.00 95.62 113 SER A CA 1
ATOM 800 C C . SER A 1 113 ? -12.339 -4.828 28.096 1.00 95.62 113 SER A C 1
ATOM 802 O O . SER A 1 113 ? -11.879 -4.612 29.222 1.00 95.62 113 SER A O 1
ATOM 804 N N . PRO A 1 114 ? -13.509 -4.298 27.694 1.00 94.88 114 PRO A N 1
ATOM 805 C CA . PRO A 1 114 ? -14.361 -3.502 28.572 1.00 94.88 114 PRO A CA 1
ATOM 806 C C . PRO A 1 114 ? -14.920 -4.330 29.742 1.00 94.88 114 PRO A C 1
ATOM 808 O O . PRO A 1 114 ? -15.270 -5.501 29.578 1.00 94.88 114 PRO A O 1
ATOM 811 N N . ARG A 1 115 ? -15.015 -3.711 30.927 1.00 94.56 115 ARG A N 1
ATOM 812 C CA . ARG A 1 115 ? -15.510 -4.345 32.162 1.00 94.56 115 ARG A CA 1
ATOM 813 C C . ARG A 1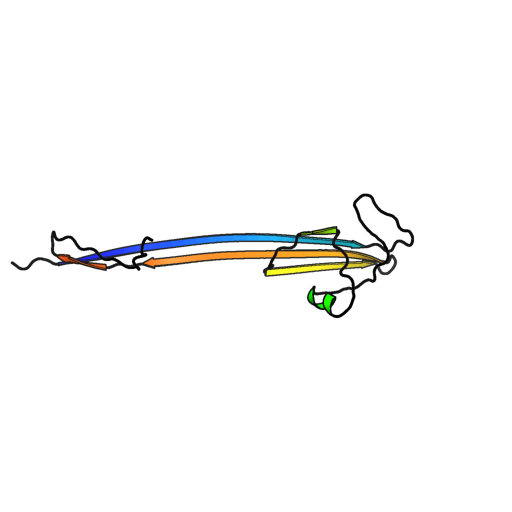 115 ? -16.483 -3.423 32.894 1.00 94.56 115 ARG A C 1
ATOM 815 O O . ARG A 1 115 ? -16.221 -2.228 33.004 1.00 94.56 115 ARG A O 1
ATOM 822 N N . VAL A 1 116 ? -17.578 -3.973 33.419 1.00 94.94 116 VAL A N 1
ATOM 823 C CA . VAL A 1 116 ? -18.576 -3.243 34.221 1.00 94.94 116 VAL A CA 1
ATOM 824 C C . VAL A 1 116 ? -19.009 -4.069 35.431 1.00 94.94 116 VAL A C 1
ATOM 826 O O . VAL A 1 116 ? -19.222 -5.273 35.320 1.00 94.94 116 VAL A O 1
ATOM 829 N N . ILE A 1 117 ? -19.149 -3.435 36.596 1.00 94.75 117 ILE A N 1
ATOM 830 C CA . ILE A 1 117 ? -19.717 -4.061 37.798 1.00 94.75 117 ILE A CA 1
ATOM 831 C C . ILE A 1 117 ? -21.154 -3.566 37.959 1.00 94.75 117 ILE A C 1
ATOM 833 O O . ILE A 1 117 ? -21.400 -2.362 37.917 1.00 94.75 117 ILE A O 1
ATOM 837 N N . THR A 1 118 ? -22.104 -4.478 38.161 1.00 95.12 118 THR A N 1
ATOM 838 C CA . THR A 1 118 ? -23.511 -4.133 38.405 1.00 95.12 118 THR A CA 1
ATOM 839 C C . THR A 1 118 ? -24.139 -4.982 39.508 1.00 95.12 118 THR A C 1
ATOM 841 O O . THR A 1 118 ? -23.644 -6.056 39.849 1.00 95.12 118 THR A O 1
ATOM 844 N N . ALA A 1 119 ? -25.235 -4.495 40.090 1.00 94.94 119 ALA A N 1
ATOM 845 C CA . ALA A 1 119 ? -26.061 -5.257 41.020 1.00 94.94 119 ALA A CA 1
ATOM 846 C C . ALA A 1 119 ? -27.054 -6.154 40.264 1.00 94.94 119 ALA A C 1
ATOM 848 O O . ALA A 1 119 ? -27.451 -5.854 39.136 1.00 94.94 119 ALA A O 1
ATOM 849 N N . ASN A 1 120 ? -27.493 -7.241 40.902 1.00 89.88 120 ASN A N 1
ATOM 850 C CA . ASN A 1 120 ? -28.482 -8.146 40.322 1.00 89.88 120 ASN A CA 1
ATOM 851 C C . ASN A 1 120 ? -29.748 -7.382 39.885 1.00 89.88 120 ASN A C 1
ATOM 853 O O . ASN A 1 120 ? -30.292 -6.603 40.666 1.00 89.88 120 ASN A O 1
ATOM 857 N N . GLN A 1 121 ? -30.200 -7.622 38.650 1.00 86.44 121 GLN A N 1
ATOM 858 C CA . GLN A 1 121 ? -31.366 -6.976 38.023 1.00 86.44 121 GLN A CA 1
ATOM 859 C C . GLN A 1 121 ? -31.274 -5.443 37.862 1.00 86.44 121 GLN A C 1
ATOM 861 O O . GLN A 1 121 ? -32.297 -4.784 37.678 1.00 86.44 121 GLN A O 1
ATOM 866 N N . LYS A 1 122 ? -30.067 -4.855 37.891 1.00 92.19 122 LYS A N 1
ATOM 867 C CA . LYS A 1 122 ? -29.859 -3.419 37.650 1.00 92.19 122 LYS A CA 1
ATOM 868 C C . LYS A 1 122 ? -29.084 -3.178 36.342 1.00 92.19 122 LYS A C 1
ATOM 870 O O . LYS A 1 122 ? -28.009 -3.759 36.174 1.00 92.19 122 LYS A O 1
ATOM 875 N N . PRO A 1 123 ? -29.583 -2.337 35.414 1.00 91.31 123 PRO A N 1
ATOM 876 C CA . PRO A 1 123 ? -28.850 -2.003 34.195 1.00 91.31 123 PRO A CA 1
ATOM 877 C C . PRO A 1 123 ? -27.605 -1.168 34.520 1.00 91.31 123 PRO A C 1
ATOM 879 O O . PRO A 1 123 ? -27.637 -0.304 35.398 1.00 91.31 123 PRO A O 1
ATOM 882 N N . ALA A 1 124 ? -26.518 -1.420 33.793 1.00 92.94 124 ALA A N 1
ATOM 883 C CA . ALA A 1 124 ? -25.275 -0.660 33.864 1.00 92.94 124 ALA A CA 1
ATOM 884 C C . ALA A 1 124 ? -24.718 -0.458 32.451 1.00 92.94 124 ALA A C 1
ATOM 886 O O . ALA A 1 124 ? -24.864 -1.330 31.596 1.00 92.94 124 ALA A O 1
ATOM 887 N N . VAL A 1 125 ? -24.092 0.694 32.212 1.00 92.62 125 VAL A N 1
ATOM 888 C CA . VAL A 1 125 ? -23.534 1.079 30.910 1.00 92.62 125 VAL A CA 1
ATOM 889 C C . VAL A 1 125 ? -22.124 1.614 31.122 1.00 92.62 125 VAL A C 1
ATOM 891 O O . VAL A 1 125 ? -21.856 2.304 32.104 1.00 92.62 125 VAL A O 1
ATOM 894 N N . ILE A 1 126 ? -21.234 1.296 30.187 1.00 90.88 126 ILE A N 1
ATOM 895 C CA . ILE A 1 126 ? -19.877 1.832 30.097 1.00 90.88 126 ILE A CA 1
ATOM 896 C C . ILE A 1 126 ? -19.697 2.444 28.710 1.00 90.88 126 ILE A C 1
ATOM 898 O O . ILE A 1 126 ? -20.092 1.845 27.712 1.00 90.88 126 ILE A O 1
ATOM 902 N N . LEU A 1 127 ? -19.144 3.652 28.653 1.00 91.38 127 LEU A N 1
ATOM 903 C CA . LEU A 1 127 ? -18.936 4.407 27.419 1.00 91.38 127 LEU A CA 1
ATOM 904 C C . LEU A 1 127 ? -17.477 4.859 27.359 1.00 91.38 127 LEU A C 1
ATOM 906 O O . LEU A 1 127 ? -16.914 5.276 28.370 1.00 91.38 127 LEU A O 1
ATOM 910 N N . GLN A 1 128 ? -16.876 4.783 26.174 1.00 87.00 128 GLN A N 1
ATOM 911 C CA . GLN A 1 128 ? -15.521 5.253 25.904 1.00 87.00 128 GLN A CA 1
ATOM 912 C C . GLN A 1 128 ? -15.523 5.985 24.562 1.00 87.00 128 GLN A C 1
ATOM 914 O O . GLN A 1 128 ? -15.937 5.422 23.553 1.00 87.00 128 GLN A O 1
ATOM 919 N N . GLY A 1 129 ? -15.064 7.234 24.552 1.00 90.75 129 GLY A N 1
ATOM 920 C CA . GLY A 1 129 ? -14.996 8.054 23.347 1.00 90.75 129 GLY A CA 1
ATOM 921 C C . GLY A 1 129 ? -15.173 9.534 23.657 1.00 90.75 129 GLY A C 1
ATOM 922 O O . GLY A 1 129 ? -15.218 9.941 24.818 1.00 90.75 129 GLY A O 1
ATOM 923 N N . THR A 1 130 ? -15.275 10.337 22.607 1.00 91.62 130 THR A N 1
ATOM 924 C CA . THR A 1 130 ? -15.564 11.770 22.680 1.00 91.62 130 THR A CA 1
ATOM 925 C C . THR A 1 130 ? -16.918 12.048 22.032 1.00 91.62 130 THR A C 1
ATOM 927 O O . THR A 1 130 ? -17.304 11.389 21.067 1.00 91.62 130 THR A O 1
ATOM 930 N N . GLN A 1 131 ? -17.665 13.014 22.569 1.00 88.94 131 GLN A N 1
ATOM 931 C CA . GLN A 1 131 ? -18.914 13.466 21.959 1.00 88.94 131 GLN A CA 1
ATOM 932 C C . GLN A 1 131 ? -18.594 14.511 20.887 1.00 88.94 131 GLN A C 1
ATOM 934 O O . GLN A 1 131 ? -18.057 15.572 21.200 1.00 88.94 131 GLN A O 1
ATOM 939 N N . LEU A 1 132 ? -18.913 14.205 19.628 1.00 89.56 132 LEU A N 1
ATOM 940 C CA . LEU A 1 132 ? -18.783 15.155 18.525 1.00 89.56 132 LEU A CA 1
ATOM 941 C C . LEU A 1 132 ? -20.020 16.066 18.492 1.00 89.56 132 LEU A C 1
ATOM 943 O O . LEU A 1 132 ? -21.134 15.542 18.422 1.00 89.56 132 LEU A O 1
ATOM 947 N N . PRO A 1 133 ? -19.861 17.401 18.554 1.00 89.00 133 PRO A N 1
ATOM 948 C CA . PRO A 1 133 ? -20.980 18.315 18.400 1.00 89.00 133 PRO A CA 1
ATOM 949 C C . PRO A 1 133 ? -21.463 18.309 16.950 1.00 89.00 133 PRO A C 1
ATOM 951 O O . PRO A 1 133 ? -20.689 18.450 16.005 1.00 89.00 133 PRO A O 1
ATOM 954 N N . ASN A 1 134 ? -22.765 18.152 16.793 1.00 83.19 134 ASN A N 1
ATOM 955 C CA . ASN A 1 134 ? -23.491 18.380 15.561 1.00 83.19 134 ASN A CA 1
ATOM 956 C C . ASN A 1 134 ? -23.721 19.893 15.413 1.00 83.19 134 ASN A C 1
ATOM 958 O O . ASN A 1 134 ? -24.376 20.501 16.260 1.00 83.19 134 ASN A O 1
ATOM 962 N N . VAL A 1 135 ? -23.123 20.475 14.371 1.00 70.06 135 VAL A N 1
ATOM 963 C CA . VAL A 1 135 ? -23.371 21.852 13.908 1.00 70.06 135 VAL A CA 1
ATOM 964 C C . VAL A 1 135 ? -24.535 21.899 12.932 1.00 70.06 135 VAL A C 1
ATOM 966 O O . VAL A 1 135 ? -24.724 20.899 12.201 1.00 70.06 135 VAL A O 1
#

pLDDT: mean 78.02, std 18.52, range [41.94, 96.0]

Sequence (135 aa):
MPARQVMIEARVVVADDGFSRQLGVRFGVKGSTTTDRNLPGGIDIGTNRIGLSNSAANAATNGGTV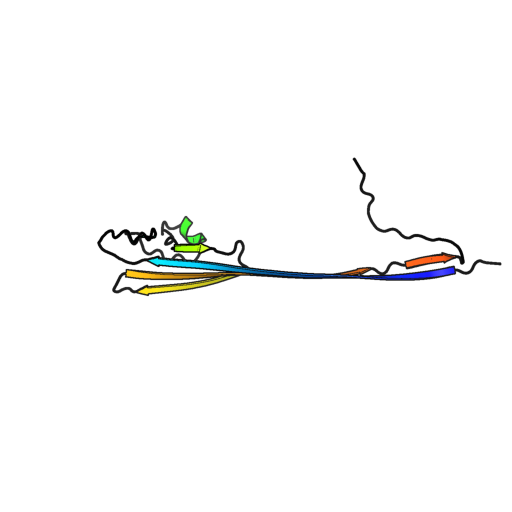APFNVDLPVAGAAGTLGLSLLNLGRGNLISLELSALEADNRGKIISSPRVITANQKPAVILQGTQLPNV